Protein AF-A0A5A5RMW8-F1 (afdb_monomer)

Organism: NCBI:txid2303982

Foldseek 3Di:
DDDDDDPDDDDPVVVVVVVVVVVLVVVLVVVLVVVPVVDPPDDPVNSVVSSVVSSVVVVVVPDPVVPVVDPPD

Solvent-accessible surface area (backbone atoms only — not comparable to full-atom values): 4729 Å² total; per-residue (Å²): 136,91,84,88,88,76,100,72,91,73,57,72,70,54,52,50,52,50,53,49,52,53,52,52,52,53,50,52,51,52,52,46,52,49,52,52,73,76,35,86,88,72,51,72,70,56,51,50,50,54,44,51,55,54,56,58,50,48,78,74,46,94,68,65,87,74,69,72,75,66,71,89,121

Structure (mmCIF, N/CA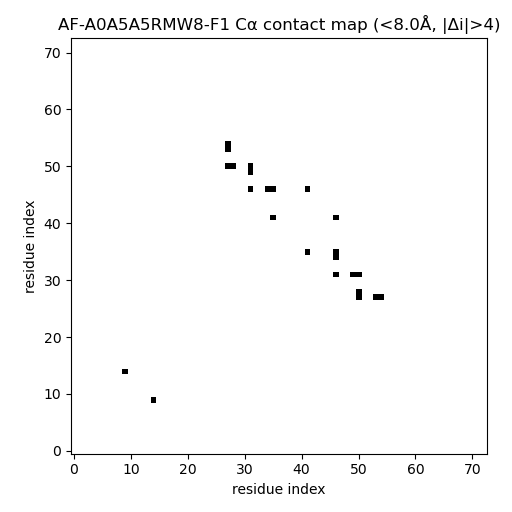/C/O backbone):
data_AF-A0A5A5RMW8-F1
#
_entry.id   AF-A0A5A5RMW8-F1
#
loop_
_atom_site.group_PDB
_atom_site.id
_atom_site.type_symbol
_atom_site.label_atom_id
_atom_site.label_alt_id
_atom_site.label_comp_id
_atom_site.label_asym_id
_atom_site.label_entity_id
_atom_site.label_seq_id
_atom_site.pdbx_PDB_ins_code
_atom_site.Cartn_x
_atom_site.Cartn_y
_atom_site.Cartn_z
_atom_site.occupancy
_atom_site.B_iso_or_equiv
_atom_site.auth_seq_id
_atom_site.auth_comp_id
_atom_site.auth_asym_id
_atom_site.auth_atom_id
_atom_site.pdbx_PDB_model_num
ATOM 1 N N . MET A 1 1 ? 11.340 2.682 3.074 1.00 57.06 1 MET A N 1
ATOM 2 C CA . MET A 1 1 ? 11.125 2.305 1.658 1.00 57.06 1 MET A CA 1
ATOM 3 C C . MET A 1 1 ? 11.934 1.043 1.399 1.00 57.06 1 MET A C 1
ATOM 5 O O . MET A 1 1 ? 13.144 1.106 1.541 1.00 57.06 1 MET A O 1
ATOM 9 N N . PHE A 1 2 ? 11.297 -0.087 1.086 1.00 59.12 2 PHE A N 1
ATOM 10 C CA . PHE A 1 2 ? 12.008 -1.293 0.641 1.00 59.12 2 PHE A CA 1
ATOM 11 C C . PHE A 1 2 ? 12.167 -1.225 -0.883 1.00 59.12 2 PHE A C 1
ATOM 13 O O . PHE A 1 2 ? 11.179 -0.994 -1.578 1.00 59.12 2 PHE A O 1
ATOM 20 N N . VAL A 1 3 ? 13.392 -1.372 -1.395 1.00 59.19 3 VAL A N 1
ATOM 21 C CA . VAL A 1 3 ? 13.695 -1.325 -2.835 1.00 59.19 3 VAL A CA 1
ATOM 22 C C . VAL A 1 3 ? 14.303 -2.660 -3.246 1.00 59.19 3 VAL A C 1
ATOM 24 O O . VAL A 1 3 ? 15.417 -2.987 -2.851 1.00 59.19 3 VAL A O 1
ATOM 27 N N . LEU A 1 4 ? 13.566 -3.427 -4.048 1.00 68.25 4 LEU A N 1
ATOM 28 C CA . LEU A 1 4 ? 14.050 -4.661 -4.664 1.00 68.25 4 LEU A CA 1
ATOM 29 C C . LEU A 1 4 ? 14.620 -4.326 -6.046 1.00 68.25 4 LEU A C 1
ATOM 31 O O . LEU A 1 4 ? 13.891 -3.869 -6.926 1.00 68.25 4 LEU A O 1
ATOM 35 N N . LYS A 1 5 ? 15.926 -4.538 -6.242 1.00 63.75 5 LYS A N 1
ATOM 36 C CA . LYS A 1 5 ? 16.583 -4.397 -7.551 1.00 63.75 5 LYS A CA 1
ATOM 37 C C . LYS A 1 5 ? 16.615 -5.748 -8.259 1.00 63.75 5 LYS A C 1
ATOM 39 O O . LYS A 1 5 ? 17.336 -6.645 -7.838 1.00 63.75 5 LYS A O 1
ATOM 44 N N . TYR A 1 6 ? 15.888 -5.859 -9.366 1.00 70.88 6 TYR A N 1
ATOM 45 C CA . TYR A 1 6 ? 15.954 -7.001 -10.279 1.00 70.88 6 TYR A CA 1
ATOM 46 C C . TYR A 1 6 ? 16.654 -6.596 -11.584 1.00 70.88 6 TYR A C 1
ATOM 48 O O . TYR A 1 6 ? 16.367 -5.539 -12.145 1.00 70.88 6 TYR A O 1
ATOM 56 N N . LYS A 1 7 ? 17.583 -7.428 -12.079 1.00 70.75 7 LYS A N 1
ATOM 57 C CA . LYS A 1 7 ? 18.258 -7.227 -13.374 1.00 70.75 7 LYS A CA 1
ATOM 58 C C . LYS A 1 7 ? 17.374 -7.774 -14.500 1.00 70.75 7 LYS A C 1
ATOM 60 O O . LYS A 1 7 ? 17.538 -8.914 -14.916 1.00 70.75 7 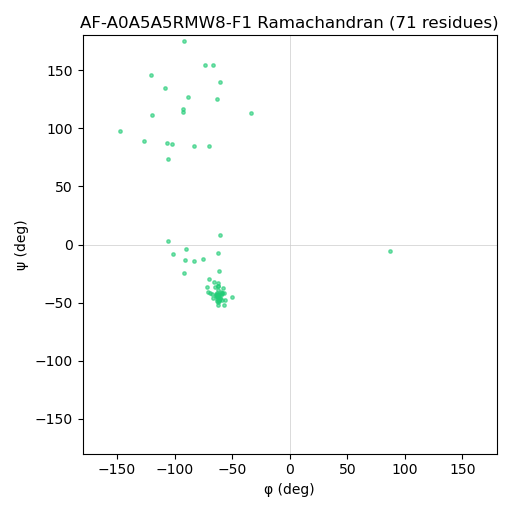LYS A O 1
ATOM 65 N N . VAL A 1 8 ? 16.428 -6.970 -14.978 1.00 78.00 8 VAL A N 1
ATOM 66 C CA . VAL A 1 8 ? 15.564 -7.305 -16.126 1.00 78.00 8 VAL A CA 1
ATOM 67 C C . VAL A 1 8 ? 15.763 -6.243 -17.210 1.00 78.00 8 VAL A C 1
ATOM 69 O O . VAL A 1 8 ? 15.992 -5.079 -16.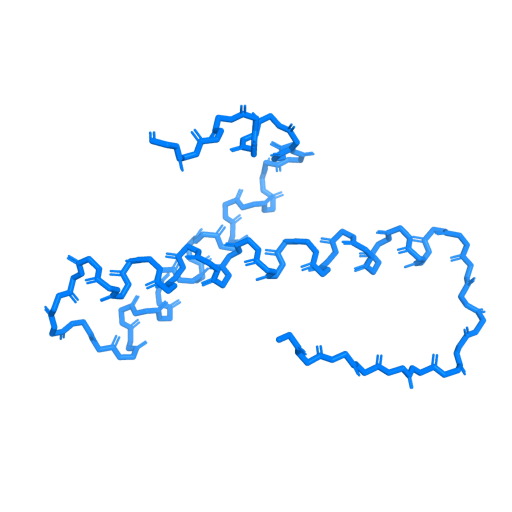887 1.00 78.00 8 VAL A O 1
ATOM 72 N N . LYS A 1 9 ? 15.685 -6.630 -18.491 1.00 82.81 9 LYS A N 1
ATOM 73 C CA . LYS A 1 9 ? 15.709 -5.718 -19.653 1.00 82.81 9 LYS A CA 1
ATOM 74 C C . LYS A 1 9 ? 14.300 -5.594 -20.273 1.00 82.81 9 LYS A C 1
ATOM 76 O O . LYS A 1 9 ? 14.042 -6.213 -21.303 1.00 82.81 9 LYS A O 1
ATOM 81 N N . PRO A 1 10 ? 13.359 -4.883 -19.628 1.00 83.56 10 PRO A N 1
ATOM 82 C CA . PRO A 1 10 ? 11.991 -4.730 -20.124 1.00 83.56 10 PRO A CA 1
ATOM 83 C C . PRO A 1 10 ? 11.904 -3.781 -21.329 1.00 83.56 10 PRO A C 1
ATOM 85 O O . PRO A 1 10 ? 12.714 -2.865 -21.482 1.00 83.56 10 PRO A O 1
ATOM 88 N N . LYS A 1 11 ? 10.875 -3.963 -22.163 1.00 92.81 11 LYS A N 1
ATOM 89 C CA . LYS A 1 11 ? 10.498 -2.996 -23.207 1.00 92.81 11 LYS A CA 1
ATOM 90 C C . LYS A 1 11 ? 9.994 -1.689 -22.562 1.00 92.81 11 LYS A C 1
ATOM 92 O O . LYS A 1 11 ? 9.432 -1.751 -21.467 1.00 92.81 11 LYS A O 1
ATOM 97 N N . PRO A 1 12 ? 10.088 -0.526 -23.236 1.00 89.50 12 PRO A N 1
ATOM 98 C CA . PRO A 1 12 ? 9.622 0.756 -22.692 1.00 89.50 12 PRO A CA 1
ATOM 99 C C . PRO A 1 12 ? 8.187 0.724 -22.137 1.00 89.50 12 PRO A C 1
ATOM 101 O O . PRO A 1 12 ? 7.962 1.134 -21.002 1.00 89.50 12 PRO A O 1
ATOM 104 N N . ASN A 1 13 ? 7.244 0.115 -22.863 1.00 88.62 13 ASN A N 1
ATOM 105 C CA . ASN A 1 13 ? 5.845 -0.004 -22.422 1.00 88.62 13 ASN A CA 1
ATOM 106 C C . ASN A 1 13 ? 5.700 -0.816 -21.122 1.00 88.62 13 ASN A C 1
ATOM 108 O O . ASN A 1 13 ? 4.836 -0.539 -20.297 1.00 88.62 13 ASN A O 1
ATOM 112 N N . GLN A 1 14 ? 6.555 -1.823 -20.918 1.00 84.62 14 GLN A N 1
ATOM 113 C CA . GLN A 1 14 ? 6.546 -2.625 -19.693 1.00 84.62 14 GLN A CA 1
ATOM 114 C C . GLN A 1 14 ? 7.082 -1.817 -18.507 1.00 84.62 14 GLN A C 1
ATOM 116 O O . GLN A 1 14 ? 6.560 -1.940 -17.404 1.00 84.62 14 GLN A O 1
ATOM 121 N N . ILE A 1 15 ? 8.091 -0.966 -18.727 1.00 86.75 15 ILE A N 1
ATOM 122 C CA . ILE A 1 15 ? 8.611 -0.052 -17.699 1.00 86.75 15 ILE A CA 1
ATOM 123 C C . ILE A 1 15 ? 7.521 0.929 -17.266 1.00 86.75 15 ILE A C 1
ATOM 125 O O . ILE A 1 15 ? 7.346 1.165 -16.071 1.00 86.75 15 ILE A O 1
ATOM 129 N N . GLU A 1 16 ? 6.781 1.489 -18.222 1.00 86.31 16 GLU A N 1
ATOM 130 C CA . GLU A 1 16 ? 5.681 2.408 -17.936 1.00 86.31 16 GLU A CA 1
ATOM 131 C C . GLU A 1 16 ? 4.576 1.732 -17.116 1.00 86.31 16 GLU A C 1
ATOM 133 O O . GLU A 1 16 ? 4.223 2.240 -16.051 1.00 86.31 16 GLU A O 1
ATOM 138 N N . ALA A 1 17 ? 4.132 0.543 -17.535 1.00 85.44 17 ALA A N 1
ATOM 139 C CA . ALA A 1 17 ? 3.138 -0.240 -16.805 1.00 85.44 17 ALA A CA 1
ATOM 140 C C . ALA A 1 17 ? 3.602 -0.605 -15.381 1.00 85.44 17 ALA A C 1
ATOM 142 O O . ALA A 1 17 ? 2.831 -0.506 -14.427 1.00 85.44 17 ALA A O 1
ATOM 143 N N . ILE A 1 18 ? 4.877 -0.977 -15.205 1.00 85.56 18 ILE A N 1
ATOM 144 C CA . ILE A 1 18 ? 5.455 -1.254 -13.880 1.00 85.56 18 ILE A CA 1
ATOM 145 C C . ILE A 1 18 ? 5.450 0.011 -13.015 1.00 85.56 18 ILE A C 1
ATOM 147 O O . ILE A 1 18 ? 5.039 -0.034 -11.855 1.00 85.56 18 ILE A O 1
ATOM 151 N N . ASN A 1 19 ? 5.885 1.146 -13.560 1.00 84.81 19 ASN A N 1
ATOM 152 C CA . ASN A 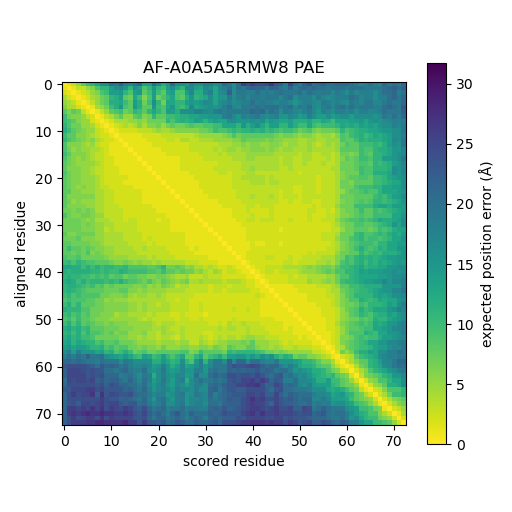1 19 ? 5.908 2.411 -12.827 1.00 84.81 19 ASN A CA 1
ATOM 153 C C . ASN A 1 19 ? 4.500 2.859 -12.419 1.00 84.81 19 ASN A C 1
ATOM 155 O O . ASN A 1 19 ? 4.313 3.362 -11.309 1.00 84.81 19 ASN A O 1
ATOM 159 N N . GLU A 1 20 ? 3.512 2.673 -13.292 1.00 83.62 20 GLU A N 1
ATOM 160 C CA . GLU A 1 20 ? 2.108 2.931 -12.987 1.00 83.62 20 GLU A CA 1
ATOM 161 C C . GLU A 1 20 ? 1.601 2.005 -11.874 1.00 83.62 20 GLU A C 1
ATOM 163 O O . GLU A 1 20 ? 1.069 2.489 -10.874 1.00 83.62 20 GLU A O 1
ATOM 168 N N . ALA A 1 21 ? 1.858 0.698 -11.972 1.00 84.94 21 ALA A N 1
ATOM 169 C CA . ALA A 1 21 ? 1.474 -0.273 -10.950 1.00 84.94 21 ALA A CA 1
ATOM 170 C C . ALA A 1 21 ? 2.098 0.038 -9.576 1.00 84.94 21 ALA A C 1
ATOM 172 O O . ALA A 1 21 ? 1.410 -0.027 -8.550 1.00 84.94 21 ALA A O 1
ATOM 173 N N . ILE A 1 22 ? 3.378 0.430 -9.539 1.00 86.69 22 ILE A N 1
ATOM 174 C CA . ILE A 1 22 ? 4.067 0.841 -8.306 1.00 86.69 22 ILE A CA 1
ATOM 175 C C . ILE A 1 22 ? 3.395 2.079 -7.707 1.00 86.69 22 ILE A C 1
ATOM 177 O O . ILE A 1 22 ? 3.076 2.080 -6.515 1.00 86.69 22 ILE A O 1
ATOM 181 N N . ARG A 1 23 ? 3.146 3.120 -8.513 1.00 85.06 23 ARG A N 1
ATOM 182 C CA . ARG A 1 23 ? 2.496 4.359 -8.049 1.00 85.06 23 ARG A CA 1
ATOM 183 C C . ARG A 1 23 ? 1.098 4.090 -7.502 1.00 85.06 23 ARG A C 1
ATOM 185 O O . ARG A 1 23 ? 0.774 4.555 -6.410 1.00 85.06 23 ARG A O 1
ATOM 192 N N . THR A 1 24 ? 0.303 3.299 -8.216 1.00 84.12 24 THR A N 1
ATOM 193 C CA . THR A 1 24 ? -1.052 2.920 -7.800 1.00 84.12 24 THR A CA 1
ATOM 194 C C . THR A 1 24 ? -1.029 2.138 -6.490 1.00 84.12 24 THR A C 1
ATOM 196 O O . THR A 1 24 ? -1.759 2.472 -5.556 1.00 84.12 24 THR A O 1
ATOM 199 N N . THR A 1 25 ? -0.129 1.161 -6.361 1.00 84.19 25 THR A N 1
ATOM 200 C CA . THR A 1 25 ? 0.004 0.358 -5.133 1.00 84.19 25 THR A CA 1
ATOM 201 C C . THR A 1 25 ? 0.424 1.214 -3.937 1.00 84.19 25 THR A C 1
ATOM 203 O O . THR A 1 25 ? -0.142 1.084 -2.851 1.00 84.19 25 THR A O 1
ATOM 206 N N . GLN A 1 26 ? 1.385 2.128 -4.119 1.00 84.50 26 GLN A N 1
ATOM 207 C CA . GLN A 1 26 ? 1.811 3.058 -3.067 1.00 84.50 26 GLN A CA 1
ATOM 208 C C . GLN A 1 26 ? 0.678 3.994 -2.639 1.00 84.50 26 GLN A C 1
ATOM 210 O O . GLN A 1 26 ? 0.482 4.214 -1.444 1.00 84.50 26 GLN A O 1
ATOM 215 N N . PHE A 1 27 ? -0.095 4.510 -3.595 1.00 85.69 27 PHE A N 1
ATOM 216 C CA . PHE A 1 27 ? -1.234 5.377 -3.314 1.00 85.69 27 PHE A CA 1
ATOM 217 C C . PHE A 1 27 ? -2.313 4.661 -2.494 1.00 85.69 27 PHE A C 1
ATOM 219 O O . PHE A 1 27 ? -2.702 5.156 -1.433 1.00 85.69 27 PHE A O 1
ATOM 226 N N . VAL A 1 28 ? -2.755 3.480 -2.940 1.00 85.19 28 VAL A N 1
ATOM 227 C CA . VAL A 1 28 ? -3.782 2.700 -2.231 1.00 85.19 28 VAL A CA 1
ATOM 228 C C . VAL A 1 28 ? -3.292 2.320 -0.836 1.00 85.19 28 VAL A C 1
ATOM 230 O O . VAL A 1 28 ? -4.018 2.507 0.139 1.00 85.19 28 VAL A O 1
ATOM 233 N N . ARG A 1 29 ? -2.033 1.882 -0.707 1.00 87.62 29 ARG A N 1
ATOM 234 C CA . ARG A 1 29 ? -1.426 1.599 0.599 1.00 87.62 29 ARG A CA 1
ATOM 235 C C . ARG A 1 29 ? -1.483 2.816 1.522 1.00 87.62 29 ARG A C 1
ATOM 237 O O . ARG A 1 29 ? -1.890 2.676 2.670 1.00 87.62 29 ARG A O 1
ATOM 244 N N . ASN A 1 30 ? -1.101 3.999 1.041 1.00 89.69 30 ASN A N 1
ATOM 245 C CA . ASN A 1 30 ? -1.128 5.219 1.852 1.00 89.69 30 ASN A CA 1
ATOM 246 C C . ASN A 1 30 ? -2.553 5.582 2.296 1.00 89.69 30 ASN A C 1
ATOM 248 O O . ASN A 1 30 ? -2.739 6.039 3.423 1.00 89.69 30 ASN A O 1
ATOM 252 N N . LYS A 1 31 ? -3.563 5.347 1.449 1.00 86.06 31 LYS A N 1
ATOM 253 C CA . LYS A 1 31 ? -4.974 5.554 1.805 1.00 86.06 31 LYS A CA 1
ATOM 254 C C . LYS A 1 31 ? -5.455 4.580 2.874 1.00 86.06 31 LYS A C 1
ATOM 256 O O . LYS A 1 31 ? -6.060 5.024 3.843 1.00 86.06 31 LYS A O 1
ATOM 261 N N . VAL A 1 32 ? -5.151 3.291 2.732 1.00 90.06 32 VAL A N 1
ATOM 262 C CA . VAL A 1 32 ? -5.501 2.267 3.733 1.00 90.06 32 VAL A CA 1
ATOM 263 C C . VAL A 1 32 ? -4.822 2.567 5.071 1.00 90.06 32 VAL A C 1
ATOM 265 O O . VAL A 1 32 ? -5.467 2.493 6.111 1.00 90.06 32 VAL A O 1
ATOM 268 N N . LEU A 1 33 ? -3.543 2.961 5.053 1.00 90.44 33 LEU A N 1
ATOM 269 C CA . LEU A 1 33 ? -2.813 3.336 6.267 1.00 90.44 33 LEU A CA 1
ATOM 270 C C . LEU A 1 33 ? -3.419 4.564 6.947 1.00 90.44 33 LEU A C 1
ATOM 272 O O . LEU A 1 33 ? -3.591 4.552 8.160 1.00 90.44 33 LEU A O 1
ATOM 276 N N . ARG A 1 34 ? -3.772 5.602 6.180 1.00 92.06 34 ARG A N 1
ATOM 277 C CA . ARG A 1 34 ? -4.445 6.785 6.727 1.00 92.06 34 ARG A CA 1
ATOM 278 C C . ARG A 1 34 ? -5.792 6.417 7.349 1.00 92.06 34 ARG A C 1
ATOM 280 O O . ARG A 1 34 ? -6.041 6.776 8.488 1.00 92.06 34 ARG A O 1
ATOM 287 N N . TYR A 1 35 ? -6.603 5.638 6.637 1.00 91.19 35 TYR A N 1
ATOM 288 C CA . TYR A 1 35 ? -7.889 5.161 7.142 1.00 91.19 35 TYR A CA 1
ATOM 289 C C . TYR A 1 35 ? -7.737 4.375 8.452 1.00 91.19 35 TYR A C 1
ATOM 291 O O . TYR A 1 35 ? -8.503 4.595 9.383 1.00 91.19 35 TYR A O 1
ATOM 299 N N . TRP A 1 36 ? -6.718 3.520 8.560 1.00 94.12 36 TRP A N 1
ATOM 300 C CA . TRP A 1 36 ? -6.425 2.800 9.799 1.00 94.12 36 TRP A CA 1
ATOM 301 C C . TRP A 1 36 ? -6.027 3.729 10.955 1.00 94.12 36 TRP A C 1
ATOM 303 O O . TRP A 1 36 ? -6.502 3.550 12.071 1.00 94.12 36 TRP A O 1
ATOM 313 N N . MET A 1 37 ? -5.181 4.731 10.693 1.00 93.38 37 MET A N 1
ATOM 314 C CA . MET A 1 37 ? -4.764 5.704 11.710 1.00 93.38 37 MET A CA 1
ATOM 315 C C . MET A 1 37 ? -5.930 6.560 12.214 1.00 93.38 37 MET A C 1
ATOM 317 O O . MET A 1 37 ? -5.979 6.882 13.398 1.00 93.38 37 MET A O 1
ATOM 321 N N . ASP A 1 38 ? -6.859 6.912 11.326 1.00 95.00 38 ASP A N 1
ATOM 322 C CA . ASP A 1 38 ? -7.981 7.798 11.641 1.00 95.00 38 ASP A CA 1
ATOM 323 C C . ASP A 1 38 ? -9.160 7.055 12.310 1.00 95.00 38 ASP A C 1
ATOM 325 O O . ASP A 1 38 ? -10.046 7.700 12.865 1.00 95.00 38 ASP A O 1
ATOM 329 N N . ASN A 1 39 ? -9.192 5.714 12.275 1.00 93.75 39 ASN A N 1
ATOM 330 C CA . ASN A 1 39 ? -10.309 4.904 12.781 1.00 93.75 39 ASN A CA 1
ATOM 331 C C . ASN A 1 39 ? -9.824 3.835 13.784 1.00 93.75 39 ASN A C 1
ATOM 333 O O . ASN A 1 39 ? -9.530 2.696 13.401 1.00 93.75 39 ASN A O 1
ATOM 337 N N . PRO A 1 40 ? -9.752 4.172 15.086 1.00 92.19 40 PRO A N 1
ATOM 338 C CA . PRO A 1 40 ? -9.383 3.224 16.132 1.00 92.19 40 PRO A CA 1
ATOM 339 C C . PRO A 1 40 ? -10.357 2.041 16.203 1.00 92.19 40 PRO A C 1
ATOM 341 O O . PRO A 1 40 ? -11.567 2.213 16.102 1.00 92.19 40 PRO A O 1
ATOM 344 N N . GLY A 1 41 ? -9.832 0.830 16.406 1.00 92.31 41 GLY A N 1
ATOM 345 C CA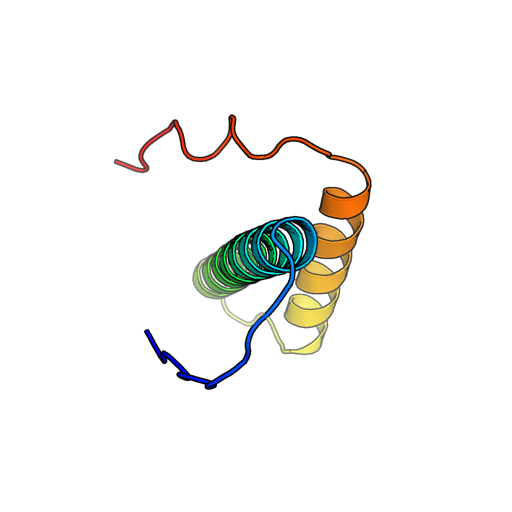 . GLY A 1 41 ? -10.639 -0.394 16.514 1.00 92.31 41 GLY A CA 1
ATOM 346 C C . GLY A 1 41 ? -10.963 -1.078 15.182 1.00 92.31 41 GLY A C 1
ATOM 347 O O . GLY A 1 41 ? -11.480 -2.191 15.194 1.00 92.31 41 GLY A O 1
ATOM 348 N N . VAL A 1 42 ? -10.598 -0.472 14.046 1.00 92.94 42 VAL A N 1
ATOM 349 C CA . VAL A 1 42 ? -10.751 -1.090 12.723 1.00 92.94 42 VAL A CA 1
ATOM 350 C C . VAL A 1 42 ? -9.898 -2.354 12.609 1.00 92.94 42 VAL A C 1
ATOM 352 O O . VAL A 1 42 ? -8.675 -2.339 12.799 1.00 92.94 42 VAL A O 1
ATOM 355 N N . GLY A 1 43 ? -10.556 -3.457 12.261 1.00 92.00 43 GLY A N 1
ATOM 356 C CA . GLY A 1 43 ? -9.955 -4.767 12.079 1.00 92.00 43 GLY A CA 1
ATOM 357 C C . GLY A 1 43 ? -9.510 -5.041 10.641 1.00 92.00 43 GLY A C 1
ATOM 358 O O . GLY A 1 43 ? -9.746 -4.287 9.696 1.00 92.00 43 GLY A O 1
ATOM 359 N N . LYS A 1 44 ? -8.866 -6.198 10.448 1.00 91.38 44 LYS A N 1
ATOM 360 C CA . LYS A 1 44 ? -8.308 -6.616 9.147 1.00 91.38 44 LYS A CA 1
ATOM 361 C C . LYS A 1 44 ? -9.365 -6.688 8.037 1.00 91.38 44 LYS A C 1
ATOM 363 O O . LYS A 1 44 ? -9.076 -6.330 6.898 1.00 91.38 44 LYS A O 1
ATOM 368 N N . THR A 1 45 ? -10.578 -7.137 8.362 1.00 93.00 45 THR A N 1
ATOM 369 C CA . THR A 1 45 ? -11.678 -7.304 7.399 1.00 93.00 45 THR A CA 1
ATOM 370 C C . THR A 1 45 ? -12.117 -5.971 6.798 1.00 93.00 45 THR A C 1
ATOM 372 O O . THR A 1 45 ? -12.327 -5.872 5.589 1.00 93.00 45 THR A O 1
ATOM 375 N N . GLU A 1 46 ? -12.224 -4.932 7.622 1.00 91.88 46 GLU A N 1
ATOM 376 C CA . GLU A 1 46 ? -12.625 -3.593 7.186 1.00 91.88 46 GLU A CA 1
ATOM 377 C C . GLU A 1 46 ? -11.523 -2.929 6.360 1.00 91.88 46 GLU A C 1
ATOM 379 O O . GLU A 1 46 ? -11.810 -2.372 5.300 1.00 91.88 46 GLU A O 1
ATOM 384 N N . LEU A 1 47 ? -10.255 -3.081 6.765 1.00 91.69 47 LEU A N 1
ATOM 385 C CA . LEU A 1 47 ? -9.111 -2.618 5.971 1.00 91.69 47 LEU A CA 1
ATOM 386 C C . LEU A 1 47 ? -9.068 -3.276 4.589 1.00 91.69 47 LEU A C 1
ATOM 388 O O . LEU A 1 47 ? -8.815 -2.597 3.592 1.00 91.69 47 LEU A O 1
ATOM 392 N N . PHE A 1 48 ? -9.337 -4.582 4.512 1.00 90.56 48 PHE A N 1
ATOM 393 C CA . PHE A 1 48 ? -9.358 -5.302 3.241 1.00 90.56 48 PHE A CA 1
ATOM 394 C C . PHE A 1 48 ? -10.520 -4.850 2.348 1.00 90.56 48 PHE A C 1
ATOM 396 O O . PHE A 1 48 ? -10.318 -4.602 1.160 1.00 90.56 48 PHE A O 1
ATOM 403 N N . ARG A 1 49 ? -11.721 -4.662 2.913 1.00 91.75 49 ARG A N 1
ATOM 404 C CA . ARG A 1 49 ? -12.860 -4.088 2.176 1.00 91.75 49 ARG A CA 1
ATOM 405 C C . ARG A 1 49 ? -12.534 -2.696 1.641 1.00 91.75 49 ARG A C 1
ATOM 407 O O . ARG A 1 49 ? -12.743 -2.442 0.460 1.00 91.75 49 ARG A O 1
ATOM 414 N N . PHE A 1 50 ? -11.971 -1.823 2.475 1.00 90.44 50 PHE A N 1
ATOM 415 C CA . PHE A 1 50 ? -11.570 -0.478 2.066 1.00 90.44 50 PHE A CA 1
ATOM 416 C C . PHE A 1 50 ? -10.530 -0.508 0.936 1.00 90.44 50 PHE 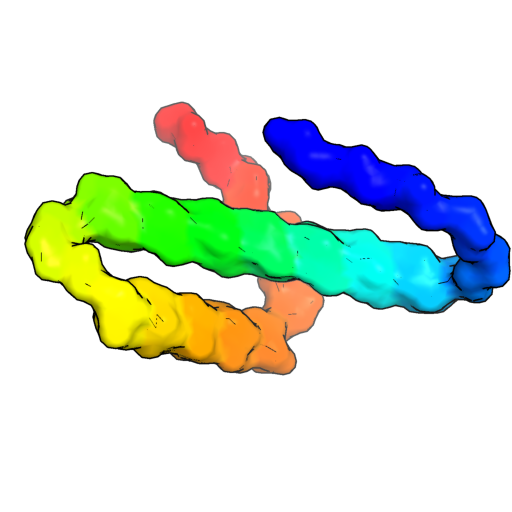A C 1
ATOM 418 O O . PHE A 1 50 ? -10.669 0.226 -0.044 1.00 90.44 50 PHE A O 1
ATOM 425 N N . PHE A 1 51 ? -9.532 -1.395 1.033 1.00 89.12 51 PHE A N 1
ATOM 426 C CA . PHE A 1 51 ? -8.540 -1.628 -0.019 1.00 89.12 51 PHE A CA 1
ATOM 427 C C . PHE A 1 51 ? -9.194 -2.028 -1.349 1.00 89.12 51 PHE A C 1
ATOM 429 O O . PHE A 1 51 ? -8.914 -1.393 -2.365 1.00 89.12 51 PHE A O 1
ATOM 436 N N . VAL A 1 52 ? -10.074 -3.036 -1.352 1.00 86.81 52 VAL A N 1
ATOM 437 C CA . VAL A 1 52 ? -10.735 -3.533 -2.574 1.00 86.81 52 VAL A CA 1
ATOM 438 C C . VAL A 1 52 ? -11.605 -2.450 -3.210 1.00 86.81 52 VAL A C 1
ATOM 440 O O . VAL A 1 52 ? -11.524 -2.239 -4.420 1.00 86.81 52 VAL A O 1
ATOM 443 N N . THR A 1 53 ? -12.376 -1.716 -2.406 1.00 87.00 53 THR A N 1
ATOM 444 C CA . THR A 1 53 ? -13.215 -0.610 -2.888 1.00 87.00 53 THR A CA 1
ATOM 445 C C . THR A 1 53 ? -12.376 0.487 -3.547 1.00 87.00 53 THR A C 1
ATOM 447 O O . THR A 1 53 ? -12.689 0.932 -4.652 1.00 87.00 53 THR A O 1
ATOM 450 N N . 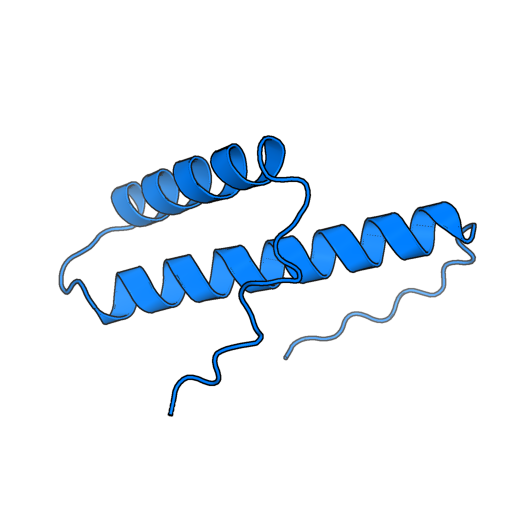TRP A 1 54 ? -11.281 0.909 -2.908 1.00 83.31 54 TRP A N 1
ATOM 451 C CA . TRP A 1 54 ? -10.401 1.942 -3.464 1.00 83.31 54 TRP A CA 1
ATOM 452 C C . TRP A 1 54 ? -9.637 1.468 -4.697 1.00 83.31 54 TRP A C 1
ATOM 454 O O . TRP A 1 54 ? -9.532 2.210 -5.671 1.00 83.31 54 TRP A O 1
ATOM 464 N N . TYR A 1 55 ? -9.124 0.239 -4.682 1.00 82.38 55 TYR A N 1
ATOM 465 C CA . TYR A 1 55 ? -8.414 -0.337 -5.820 1.00 82.38 55 TYR A CA 1
ATOM 466 C C . TYR A 1 55 ? -9.337 -0.490 -7.039 1.00 82.38 55 TYR A C 1
ATOM 468 O O . TYR A 1 55 ? -8.972 -0.083 -8.141 1.00 82.38 55 TYR A O 1
ATOM 476 N N . GLY A 1 56 ? -10.562 -0.988 -6.834 1.00 81.94 56 GLY A N 1
ATOM 477 C CA . GLY A 1 56 ? -11.577 -1.106 -7.884 1.00 81.94 56 GLY A CA 1
ATOM 478 C C . GLY A 1 56 ? -11.990 0.244 -8.478 1.00 81.94 56 GLY A C 1
ATOM 479 O O . GLY A 1 56 ? -12.174 0.347 -9.687 1.00 81.94 56 GLY A O 1
ATOM 480 N N . SER A 1 57 ? -12.052 1.298 -7.659 1.00 76.62 57 SER A N 1
ATOM 481 C CA . SER A 1 57 ? -12.362 2.665 -8.109 1.00 76.62 57 SER A CA 1
ATOM 482 C C . SER A 1 57 ? -11.277 3.264 -9.024 1.00 76.62 57 SER A C 1
ATOM 484 O O . SER A 1 57 ? -11.582 3.982 -9.977 1.00 76.62 57 SER A O 1
ATOM 486 N N . ILE A 1 58 ? -10.002 2.909 -8.819 1.00 70.31 58 ILE A N 1
ATOM 487 C CA . ILE A 1 58 ? -8.892 3.392 -9.663 1.00 70.31 58 ILE A CA 1
ATOM 488 C C . ILE A 1 58 ? -8.945 2.787 -11.074 1.00 70.31 58 ILE A C 1
ATOM 490 O O . ILE A 1 58 ? -8.575 3.462 -12.031 1.00 70.31 58 ILE A O 1
ATOM 494 N N . GLY A 1 59 ? -9.474 1.567 -11.231 1.00 62.03 59 GLY A N 1
ATOM 495 C CA . GLY A 1 59 ? -9.687 0.946 -12.547 1.00 62.03 59 GLY A CA 1
ATOM 496 C C . GLY A 1 59 ? -10.655 1.723 -13.451 1.00 62.03 59 GLY A C 1
ATOM 497 O O . GLY A 1 59 ? -10.561 1.628 -14.674 1.00 62.03 59 GLY A O 1
ATOM 498 N N . TRP A 1 60 ? -11.531 2.542 -12.858 1.00 47.28 60 TRP A N 1
ATOM 499 C CA . TRP A 1 60 ? -12.436 3.447 -13.573 1.00 47.28 60 TRP A CA 1
ATOM 500 C C . TRP A 1 60 ? -11.842 4.847 -13.789 1.00 47.28 60 TRP A C 1
ATOM 502 O O . TRP A 1 60 ? -12.213 5.533 -14.740 1.00 47.28 60 TRP A O 1
ATOM 512 N N . HIS A 1 61 ? -10.888 5.274 -12.955 1.00 50.22 61 HIS A N 1
ATOM 513 C CA . HIS A 1 61 ? -10.314 6.620 -12.994 1.00 50.22 61 HIS A CA 1
ATOM 514 C C . HIS A 1 61 ? -8.889 6.605 -13.576 1.00 50.22 61 HIS A C 1
ATOM 516 O O . HIS A 1 61 ? -7.897 6.584 -12.850 1.00 50.22 61 HIS A O 1
ATOM 522 N N . LYS A 1 62 ? -8.773 6.698 -14.910 1.00 52.59 62 LYS A N 1
ATOM 523 C CA . LYS A 1 62 ? -7.497 6.759 -15.672 1.00 52.59 62 LYS A CA 1
ATOM 524 C C . LYS A 1 62 ? -6.579 7.965 -15.356 1.00 52.59 62 LYS A C 1
ATOM 526 O O . LYS A 1 62 ? -5.589 8.194 -16.046 1.00 52.59 62 LYS A O 1
ATOM 531 N N . GLN A 1 63 ? -6.874 8.768 -14.335 1.00 53.12 63 GLN A N 1
ATOM 532 C CA . GLN A 1 63 ? -6.165 10.007 -14.004 1.00 53.12 63 GLN A CA 1
ATOM 533 C C . GLN A 1 63 ? -6.163 10.247 -12.488 1.00 53.12 63 GLN A C 1
ATOM 535 O O . GLN A 1 63 ? -7.108 10.808 -11.945 1.00 53.12 63 GLN A O 1
ATOM 540 N N . THR A 1 64 ? -5.097 9.889 -11.774 1.00 48.97 64 THR A N 1
ATOM 541 C CA . THR A 1 64 ? -4.844 10.424 -10.414 1.00 48.97 64 THR A CA 1
ATOM 542 C C . THR A 1 64 ? -3.711 11.452 -10.394 1.00 48.97 64 THR A C 1
ATOM 544 O O . THR A 1 64 ? -3.407 12.021 -9.347 1.00 48.97 64 THR A O 1
ATOM 547 N N . LYS A 1 65 ? -3.143 11.791 -11.565 1.00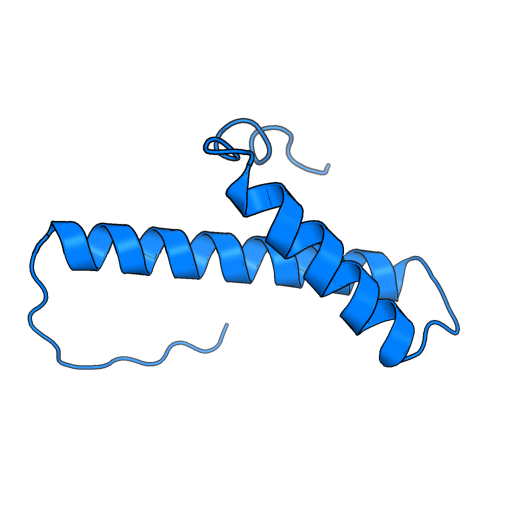 44.62 65 LYS A N 1
ATOM 548 C CA . LYS A 1 65 ? -2.149 12.869 -11.725 1.00 44.62 65 LYS A CA 1
ATOM 549 C C . LYS A 1 65 ? -2.663 14.276 -11.355 1.00 44.62 65 LYS A C 1
ATOM 551 O O . LYS A 1 65 ? -1.839 15.176 -11.267 1.00 44.62 65 LYS A O 1
ATOM 556 N N . SER A 1 66 ? -3.951 14.489 -11.062 1.00 46.62 66 SER A N 1
ATOM 557 C CA . SER A 1 66 ? -4.429 15.754 -10.468 1.00 46.62 66 SER A CA 1
ATOM 558 C C . SER A 1 66 ? -4.451 15.766 -8.927 1.00 46.62 66 SER A C 1
ATOM 560 O O . SER A 1 66 ? -4.567 16.835 -8.332 1.00 46.62 66 SER A O 1
ATOM 562 N N . LEU A 1 67 ? -4.311 14.619 -8.246 1.00 49.25 67 LEU A N 1
ATOM 563 C CA . LEU A 1 67 ? -4.653 14.500 -6.817 1.00 49.25 67 LEU A CA 1
ATOM 564 C C . LEU A 1 67 ? -3.460 14.541 -5.848 1.00 49.25 67 LEU A C 1
ATOM 566 O O . LEU A 1 67 ? -3.679 14.654 -4.645 1.00 49.25 67 LEU A O 1
ATOM 570 N N . SER A 1 68 ? -2.209 14.508 -6.329 1.00 46.59 68 SER A N 1
ATOM 571 C CA . SER A 1 68 ? -1.033 14.793 -5.479 1.00 46.59 68 SER A CA 1
ATOM 572 C C . SER A 1 68 ? -0.631 16.275 -5.465 1.00 46.59 68 SER A C 1
ATOM 574 O O . SER A 1 68 ? 0.306 16.637 -4.759 1.00 46.59 68 SER A O 1
ATOM 576 N N . GLY A 1 69 ? -1.301 17.131 -6.249 1.00 39.66 69 GLY A N 1
ATOM 577 C CA . GLY A 1 69 ? -0.977 18.559 -6.378 1.00 39.66 69 GLY A CA 1
ATOM 578 C C . GLY A 1 69 ? -1.404 19.427 -5.190 1.00 39.66 69 GLY A C 1
ATOM 579 O O . GLY A 1 69 ? -0.943 20.557 -5.066 1.00 39.66 69 GLY A O 1
ATOM 580 N N . LYS A 1 70 ? -2.237 18.912 -4.278 1.00 46.03 70 LYS A N 1
ATOM 581 C CA . LYS A 1 70 ? -2.538 19.574 -3.003 1.00 46.03 70 LYS A CA 1
ATOM 582 C C . LYS A 1 70 ? -1.740 18.891 -1.904 1.00 46.03 70 LYS A C 1
ATOM 584 O O . LYS A 1 70 ? -2.174 17.931 -1.277 1.00 46.03 70 LYS A O 1
ATOM 589 N N . ARG A 1 71 ? -0.512 19.384 -1.772 1.00 36.47 71 ARG A N 1
ATOM 590 C CA . ARG A 1 71 ? 0.356 19.294 -0.601 1.00 36.47 71 ARG A CA 1
ATOM 591 C C . ARG A 1 71 ? -0.513 19.343 0.663 1.00 36.47 71 ARG A C 1
ATOM 593 O O . ARG A 1 71 ? -1.154 20.356 0.913 1.00 36.47 71 ARG A O 1
ATOM 600 N N . PHE A 1 72 ? -0.563 18.238 1.404 1.00 39.97 72 PHE A N 1
ATOM 601 C CA .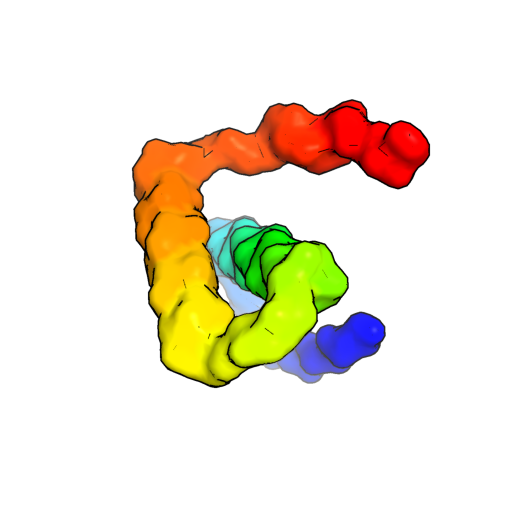 PHE A 1 72 ? -1.068 18.225 2.774 1.00 39.97 72 PHE A CA 1
ATOM 602 C C . PHE A 1 72 ? -0.040 18.975 3.633 1.00 39.97 72 PHE A C 1
ATOM 604 O O . PHE A 1 72 ? 0.897 18.364 4.144 1.00 39.97 72 PHE A O 1
ATOM 611 N N . ASN A 1 73 ? -0.164 20.302 3.661 1.00 33.94 73 ASN A N 1
ATOM 612 C CA . ASN A 1 73 ? 0.189 21.130 4.811 1.00 33.94 73 ASN A CA 1
ATOM 613 C C . ASN A 1 73 ? -1.110 21.422 5.558 1.00 33.94 73 ASN A C 1
ATOM 615 O O . ASN A 1 73 ? -2.126 21.634 4.856 1.00 33.94 73 ASN A O 1
#

Sequence (73 aa):
MFVLKYKVKPKPNQIEAINEAIRTTQFVRNKVLRYWMDNPGVGKTELFRFFVTWYGSIGWHKQTKSLSGKRFN

Secondary structure (DSSP, 8-state):
-----------HHHHHHHHHHHHHHHHHHHHHHHHHHHSTT--HHHHHHHHHHHHHHHTT-S--TTSSSS---

Radius of gyration: 14.97 Å; Cα contacts (8 Å, |Δi|>4): 12; chains: 1; bounding box: 32×28×40 Å

Mean predicted aligned error: 9.02 Å

pLDDT: mean 76.85, std 17.7, range [33.94, 95.0]